Protein AF-A0A6S6S6C2-F1 (afdb_monomer_lite)

Sequence (88 aa):
MKEIKTFFIDSNKQVKKSLISGAKPTDKVDGEELAKKVEDTCNELISKGYNIIDVIPITSGSSGYSSAKRYGYGYSYTSGMMIVTSID

Structure (mmCIF, N/CA/C/O backbone):
data_AF-A0A6S6S6C2-F1
#
_entry.id   AF-A0A6S6S6C2-F1
#
loop_
_atom_site.group_PDB
_atom_site.id
_atom_site.type_symbol
_atom_site.label_atom_id
_atom_site.label_alt_id
_atom_site.label_comp_id
_atom_site.label_asym_id
_atom_site.label_entity_id
_atom_site.label_seq_id
_atom_site.pdbx_PDB_ins_code
_atom_site.Cartn_x
_atom_site.Cartn_y
_atom_site.Cartn_z
_atom_site.occupancy
_atom_site.B_iso_or_equiv
_atom_site.auth_seq_id
_atom_site.auth_comp_id
_atom_site.auth_asym_id
_atom_site.auth_atom_id
_atom_site.pdbx_PDB_model_num
ATOM 1 N N . MET A 1 1 ? -22.775 6.203 15.878 1.00 69.19 1 MET A N 1
ATOM 2 C CA . MET A 1 1 ? -23.229 5.726 14.548 1.00 69.19 1 MET A CA 1
ATOM 3 C C . MET A 1 1 ? -21.952 5.400 13.827 1.00 69.19 1 MET A C 1
ATOM 5 O O . MET A 1 1 ? -21.144 6.306 13.709 1.00 69.19 1 MET A O 1
ATOM 9 N N . LYS A 1 2 ? -21.754 4.145 13.426 1.00 88.69 2 LYS A N 1
ATOM 10 C CA . LYS A 1 2 ? -20.472 3.689 12.891 1.00 88.69 2 LYS A CA 1
ATOM 11 C C . LYS A 1 2 ? -20.104 4.482 11.632 1.00 88.69 2 LYS A C 1
ATOM 13 O O . LYS A 1 2 ? -20.812 4.402 10.629 1.00 88.69 2 LYS A O 1
ATOM 18 N N . GLU A 1 3 ? -19.048 5.282 11.715 1.00 95.94 3 GLU A N 1
ATOM 19 C CA . GLU A 1 3 ? -18.544 6.112 10.622 1.00 95.94 3 GLU A CA 1
ATOM 20 C C . GLU A 1 3 ? -17.593 5.274 9.760 1.00 95.94 3 GLU A C 1
ATOM 22 O O . GLU A 1 3 ? -16.706 4.603 10.287 1.00 95.94 3 GLU A O 1
ATOM 27 N N . ILE A 1 4 ? -17.771 5.305 8.436 1.00 97.62 4 ILE A N 1
ATOM 28 C CA . ILE A 1 4 ? -16.886 4.634 7.473 1.00 97.62 4 ILE A CA 1
ATOM 29 C C . ILE A 1 4 ? -15.943 5.669 6.864 1.00 97.62 4 ILE A C 1
ATOM 31 O O . ILE A 1 4 ? -16.399 6.708 6.386 1.00 97.62 4 ILE A O 1
ATOM 35 N N . LYS A 1 5 ? -14.640 5.373 6.839 1.00 97.31 5 LYS A N 1
ATOM 36 C CA . LYS A 1 5 ? -13.629 6.210 6.176 1.00 97.31 5 LYS A CA 1
ATOM 37 C C . LYS A 1 5 ? -12.805 5.393 5.200 1.00 97.31 5 LYS A C 1
ATOM 39 O O . LYS A 1 5 ? -12.601 4.196 5.378 1.00 97.31 5 LYS A O 1
ATOM 44 N N . THR A 1 6 ? -12.321 6.062 4.164 1.00 97.50 6 THR A N 1
ATOM 45 C CA . THR A 1 6 ? -11.443 5.472 3.156 1.00 97.50 6 THR A CA 1
ATOM 46 C C . THR A 1 6 ? -10.153 6.265 3.075 1.00 97.50 6 THR A C 1
ATOM 48 O O . THR A 1 6 ? -10.192 7.491 2.969 1.00 97.50 6 THR A O 1
ATOM 51 N N . PHE A 1 7 ? -9.024 5.570 3.073 1.00 97.56 7 PHE A N 1
ATOM 52 C CA . PHE A 1 7 ? -7.696 6.159 2.950 1.00 97.56 7 PHE A CA 1
ATOM 53 C C . PHE A 1 7 ? -7.040 5.620 1.687 1.00 97.56 7 PHE A C 1
ATOM 55 O O . PHE A 1 7 ? -7.028 4.412 1.472 1.00 97.56 7 PHE A O 1
ATOM 62 N N . PHE A 1 8 ? -6.514 6.503 0.844 1.00 97.88 8 PHE A N 1
ATOM 63 C CA . PHE A 1 8 ? -5.803 6.105 -0.365 1.00 97.88 8 PHE A CA 1
ATOM 64 C C . PHE A 1 8 ? -4.300 6.286 -0.175 1.00 97.88 8 PHE A C 1
ATOM 66 O O . PHE A 1 8 ? -3.856 7.321 0.317 1.00 97.88 8 PHE A O 1
ATOM 73 N N . ILE A 1 9 ? -3.535 5.270 -0.561 1.00 97.88 9 ILE A N 1
ATOM 74 C CA . ILE A 1 9 ? -2.078 5.245 -0.484 1.00 97.88 9 ILE A CA 1
ATOM 75 C C . ILE A 1 9 ? -1.531 5.128 -1.897 1.00 97.88 9 ILE A C 1
ATOM 77 O O . ILE A 1 9 ? -1.674 4.082 -2.531 1.00 97.88 9 ILE A O 1
ATOM 81 N N . ASP A 1 10 ? -0.869 6.182 -2.365 1.00 96.75 10 ASP A N 1
ATOM 82 C CA . ASP A 1 10 ? -0.221 6.202 -3.670 1.00 96.75 10 ASP A CA 1
ATOM 83 C C . ASP A 1 10 ? 0.980 5.251 -3.743 1.00 96.75 10 ASP A C 1
ATOM 85 O O . ASP A 1 10 ? 1.869 5.219 -2.878 1.00 96.75 10 ASP A O 1
ATOM 89 N N . SER A 1 11 ? 1.030 4.519 -4.851 1.00 95.69 11 SER A N 1
ATOM 90 C CA . SER A 1 11 ? 2.194 3.744 -5.260 1.00 95.69 11 SER A CA 1
ATOM 91 C C . SER A 1 11 ? 3.284 4.644 -5.837 1.00 95.69 11 SER A C 1
ATOM 93 O O . SER A 1 11 ? 3.011 5.602 -6.563 1.00 95.69 11 SER A O 1
ATOM 95 N N . ASN A 1 12 ? 4.538 4.289 -5.570 1.00 94.25 12 ASN A N 1
ATOM 96 C CA . ASN A 1 12 ? 5.690 4.897 -6.220 1.00 94.25 12 ASN A CA 1
ATOM 97 C C . ASN A 1 12 ? 6.267 3.966 -7.289 1.00 94.25 12 ASN A C 1
ATOM 99 O O . ASN A 1 12 ? 6.088 2.749 -7.259 1.00 94.25 12 ASN A O 1
ATOM 103 N N . LYS A 1 13 ? 6.980 4.546 -8.257 1.00 91.19 13 LYS A N 1
ATOM 104 C CA . LY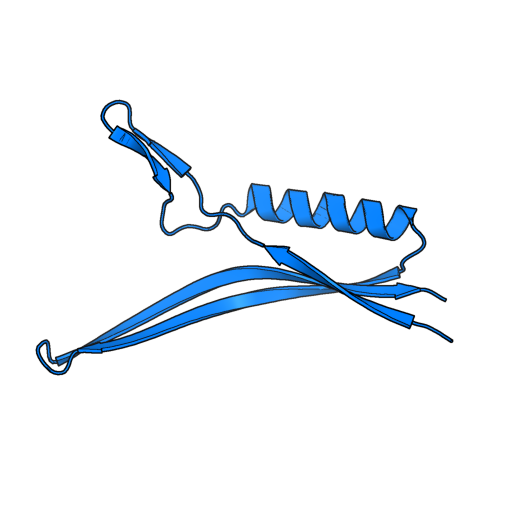S A 1 13 ? 7.733 3.781 -9.257 1.00 91.19 13 LYS A CA 1
ATOM 105 C C . LYS A 1 13 ? 9.121 3.456 -8.722 1.00 91.19 13 LYS A C 1
ATOM 107 O O . LYS A 1 13 ? 9.763 4.322 -8.130 1.00 91.19 13 LYS A O 1
ATOM 112 N N . GLN A 1 14 ? 9.624 2.260 -9.016 1.00 91.31 14 GLN A N 1
ATOM 113 C CA . GLN A 1 14 ? 11.004 1.899 -8.703 1.00 91.31 14 GLN A CA 1
ATOM 114 C C . GLN A 1 14 ? 11.954 2.846 -9.423 1.00 91.31 14 GLN A C 1
ATOM 116 O O . GLN A 1 14 ? 11.776 3.142 -10.609 1.00 91.31 14 GLN A O 1
ATOM 121 N N . VAL A 1 15 ? 12.999 3.270 -8.726 1.00 89.06 15 VAL A N 1
ATOM 122 C CA . VAL A 1 15 ? 14.030 4.143 -9.278 1.00 89.06 15 VAL A CA 1
ATOM 123 C C . VAL A 1 15 ? 15.276 3.319 -9.562 1.00 89.06 15 VAL A C 1
ATOM 125 O O . VAL A 1 15 ? 15.906 2.776 -8.658 1.00 89.06 15 VAL A O 1
ATOM 128 N N . LYS A 1 16 ? 15.674 3.245 -10.833 1.00 85.06 16 LYS A N 1
ATOM 129 C CA . LYS A 1 16 ? 16.914 2.583 -11.237 1.00 85.06 16 LYS A CA 1
ATOM 130 C C . LYS A 1 16 ? 18.038 3.607 -11.299 1.00 85.06 16 LYS A C 1
ATOM 132 O O . LYS A 1 16 ? 17.962 4.587 -12.042 1.00 85.06 16 LYS A O 1
ATOM 137 N N . LYS A 1 17 ? 19.106 3.369 -10.537 1.00 82.56 17 LYS A N 1
ATOM 138 C CA . LYS A 1 17 ? 20.314 4.196 -10.568 1.00 82.56 17 LYS A CA 1
ATOM 139 C C . LYS A 1 17 ? 21.283 3.658 -11.618 1.00 82.56 17 LYS A C 1
ATOM 141 O O . LYS A 1 17 ? 21.648 2.486 -11.596 1.00 82.56 17 LYS A O 1
ATOM 146 N N . SER A 1 18 ? 21.687 4.512 -12.549 1.00 77.19 18 SER A N 1
ATOM 147 C CA . SER A 1 18 ? 22.741 4.233 -13.523 1.00 77.19 18 SER A CA 1
ATOM 148 C C . SER A 1 18 ? 23.992 5.020 -13.147 1.00 77.19 18 SER A C 1
ATOM 150 O O . SER A 1 18 ? 23.898 6.202 -12.817 1.00 77.19 18 SER A O 1
ATOM 152 N N . LEU A 1 19 ? 25.162 4.380 -13.245 1.00 73.25 19 LEU A N 1
ATOM 153 C CA . LEU A 1 19 ? 26.468 4.999 -12.972 1.00 73.25 19 LEU A CA 1
ATOM 154 C C . LEU A 1 19 ? 26.754 6.223 -13.860 1.00 73.25 19 LEU A C 1
ATOM 156 O O . LEU A 1 19 ? 27.518 7.091 -13.462 1.00 73.25 19 LEU A O 1
ATOM 160 N N . ILE A 1 20 ? 26.130 6.300 -15.0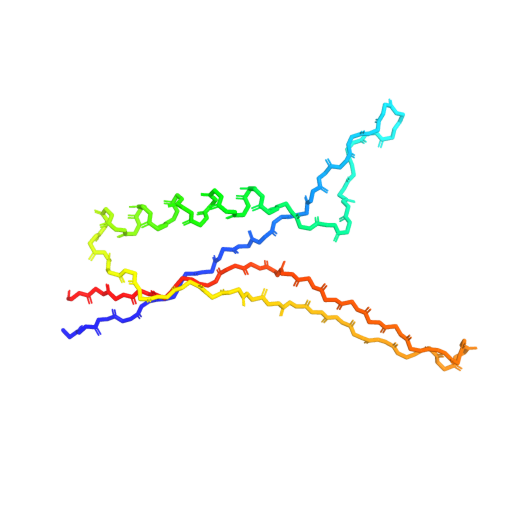40 1.00 76.75 20 ILE A N 1
ATOM 161 C CA . ILE A 1 20 ? 26.390 7.348 -16.040 1.00 76.75 20 ILE A CA 1
ATOM 162 C C . ILE A 1 20 ? 25.245 8.367 -16.105 1.00 76.75 20 ILE A C 1
ATOM 164 O O . ILE A 1 20 ? 25.468 9.534 -16.405 1.00 76.75 20 ILE A O 1
ATOM 168 N N . SER A 1 21 ? 24.005 7.944 -15.838 1.00 74.81 21 SER A N 1
ATOM 169 C CA . SER A 1 21 ? 22.808 8.752 -16.134 1.00 74.81 21 SER A CA 1
ATOM 170 C C . SER A 1 21 ? 21.936 9.095 -14.922 1.00 74.81 21 SER A C 1
ATOM 172 O O . SER A 1 21 ? 20.820 9.588 -15.095 1.00 74.81 21 SER A O 1
ATOM 174 N N . GLY A 1 22 ? 22.445 8.870 -13.707 1.00 80.81 22 GLY A N 1
ATOM 175 C CA . GLY A 1 22 ? 21.738 9.187 -12.468 1.00 80.81 22 GLY A CA 1
ATOM 176 C C . GLY A 1 22 ? 20.566 8.244 -12.180 1.00 80.81 22 GLY A C 1
ATOM 177 O O . GLY A 1 22 ? 20.457 7.153 -12.743 1.00 80.81 22 GLY A O 1
ATOM 178 N N . ALA A 1 23 ? 19.713 8.644 -11.240 1.00 82.88 23 ALA A N 1
ATOM 179 C CA . ALA A 1 23 ? 18.514 7.912 -10.848 1.00 82.88 23 ALA A CA 1
ATOM 180 C C . ALA A 1 23 ? 17.344 8.250 -11.786 1.00 82.88 23 ALA A C 1
ATOM 182 O O . ALA A 1 23 ? 17.006 9.421 -11.946 1.00 82.88 23 ALA A O 1
ATOM 183 N N . LYS A 1 24 ? 16.721 7.233 -12.394 1.00 83.38 24 LYS A N 1
ATOM 184 C CA . LYS A 1 24 ? 15.534 7.395 -13.248 1.00 83.38 24 LYS A CA 1
ATOM 185 C C . LYS A 1 24 ? 14.409 6.448 -12.819 1.00 83.38 24 LYS A C 1
ATOM 187 O O . LYS A 1 24 ? 14.693 5.280 -12.543 1.00 83.38 24 LYS A O 1
ATOM 192 N N . PRO A 1 25 ? 13.149 6.912 -12.777 1.00 81.00 25 PRO A N 1
ATOM 193 C CA . PRO A 1 25 ? 12.008 6.043 -12.521 1.00 81.00 25 PRO A CA 1
ATOM 194 C C . PRO A 1 25 ? 11.834 5.028 -13.657 1.00 81.00 25 PRO A C 1
ATOM 196 O O . PRO A 1 25 ? 12.060 5.334 -14.829 1.00 81.00 25 PRO A O 1
ATOM 199 N N . THR A 1 26 ? 11.444 3.814 -13.291 1.00 86.38 26 THR A N 1
ATOM 200 C CA . THR A 1 26 ? 11.112 2.722 -14.213 1.00 86.38 26 THR A CA 1
ATOM 201 C C . THR A 1 26 ? 9.607 2.676 -14.483 1.00 86.38 26 THR A C 1
ATOM 203 O O . THR A 1 26 ? 8.839 3.491 -13.977 1.00 86.38 26 THR A O 1
ATOM 206 N N . ASP A 1 27 ? 9.168 1.720 -15.293 1.00 83.75 27 ASP A N 1
ATOM 207 C CA . ASP A 1 27 ? 7.762 1.380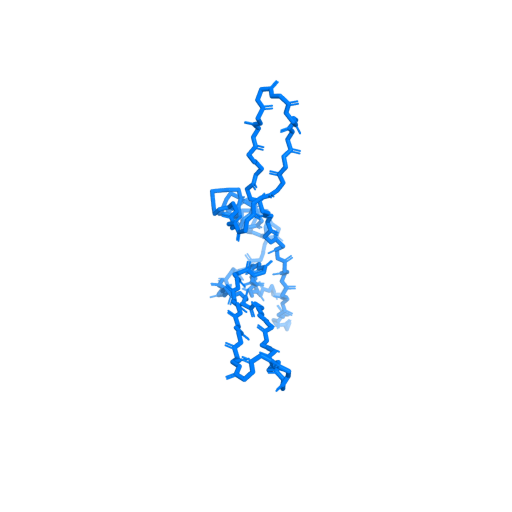 -15.510 1.00 83.75 27 ASP A CA 1
ATOM 208 C C . ASP A 1 27 ? 7.174 0.474 -14.412 1.00 83.75 27 ASP A C 1
ATOM 210 O O . ASP A 1 27 ? 5.973 0.208 -14.422 1.00 83.75 27 ASP A O 1
ATOM 214 N N . LYS A 1 28 ? 7.988 0.028 -13.446 1.00 87.19 28 LYS A N 1
ATOM 215 C CA . LYS A 1 28 ? 7.568 -0.872 -12.368 1.00 87.19 28 LYS A CA 1
ATOM 216 C C . LYS A 1 28 ? 7.193 -0.109 -11.107 1.00 87.19 28 LYS A C 1
ATOM 218 O O . LYS A 1 28 ? 7.893 0.817 -10.703 1.00 87.19 28 LYS A O 1
ATOM 223 N N . VAL A 1 29 ? 6.124 -0.556 -10.457 1.00 91.81 29 VAL A N 1
ATOM 224 C CA . VAL A 1 29 ? 5.761 -0.130 -9.101 1.00 91.81 29 VAL A CA 1
ATOM 225 C C . VAL A 1 29 ? 6.777 -0.681 -8.101 1.00 91.81 29 VAL A C 1
ATOM 227 O O . VAL A 1 29 ? 7.237 -1.821 -8.222 1.00 91.81 29 VAL A O 1
ATOM 230 N N . ASP A 1 30 ? 7.140 0.137 -7.122 1.00 94.38 30 ASP A N 1
ATOM 231 C CA . ASP A 1 30 ? 7.896 -0.293 -5.953 1.00 94.38 30 ASP A CA 1
ATOM 232 C C . ASP A 1 30 ? 6.943 -0.973 -4.960 1.00 94.38 30 ASP A C 1
ATOM 234 O O . ASP A 1 30 ? 6.265 -0.328 -4.161 1.00 94.38 30 ASP A O 1
ATOM 238 N N . GLY A 1 31 ? 6.807 -2.293 -5.103 1.00 93.06 31 GLY A N 1
ATOM 239 C CA . GLY A 1 31 ? 5.855 -3.079 -4.320 1.00 93.06 31 GLY A CA 1
ATOM 240 C C . GLY A 1 31 ? 6.240 -3.211 -2.848 1.00 93.06 31 GLY A C 1
ATOM 241 O O . GLY A 1 31 ? 5.350 -3.265 -2.006 1.00 93.06 31 GLY A O 1
ATOM 242 N N . GLU A 1 32 ? 7.537 -3.232 -2.534 1.00 95.38 32 GLU A N 1
ATOM 243 C CA . GLU A 1 32 ? 8.018 -3.312 -1.150 1.00 95.38 32 GLU A CA 1
ATOM 244 C C . GLU A 1 32 ? 7.754 -1.997 -0.415 1.00 95.38 32 GLU A C 1
ATOM 246 O O . GLU A 1 32 ? 7.241 -2.001 0.705 1.00 95.38 32 GLU A O 1
ATOM 251 N N . GLU A 1 33 ? 8.018 -0.865 -1.073 1.00 96.38 33 GLU A N 1
ATOM 252 C CA . GLU A 1 33 ? 7.708 0.451 -0.519 1.00 96.38 33 GLU A CA 1
ATOM 253 C C . GLU A 1 33 ? 6.202 0.647 -0.303 1.00 96.38 33 GLU A C 1
ATOM 255 O O . GLU A 1 33 ? 5.784 1.099 0.767 1.00 96.38 33 GLU A O 1
ATOM 260 N N . LEU A 1 34 ? 5.378 0.248 -1.279 1.00 96.56 34 LEU A N 1
ATOM 261 C CA . LEU A 1 34 ? 3.924 0.326 -1.160 1.00 96.56 34 LEU A CA 1
ATOM 262 C C . LEU A 1 34 ? 3.397 -0.577 -0.038 1.00 96.56 34 LEU A C 1
ATOM 264 O O . LEU A 1 34 ? 2.558 -0.137 0.747 1.00 96.56 34 LEU A O 1
ATOM 268 N N . ALA A 1 35 ? 3.897 -1.811 0.071 1.00 96.94 35 ALA A N 1
ATOM 269 C CA . ALA A 1 35 ? 3.514 -2.728 1.142 1.00 96.94 35 ALA A CA 1
ATOM 270 C C . ALA A 1 35 ? 3.848 -2.143 2.520 1.00 96.94 35 ALA A C 1
ATOM 272 O O . ALA A 1 35 ? 2.996 -2.150 3.408 1.00 96.94 35 ALA A O 1
ATOM 273 N N . LYS A 1 36 ? 5.039 -1.549 2.672 1.00 98.25 36 LYS A N 1
ATOM 274 C CA . LYS A 1 36 ? 5.434 -0.901 3.923 1.00 98.25 36 LYS A CA 1
ATOM 275 C C . LYS A 1 36 ? 4.518 0.276 4.275 1.00 98.25 36 LYS A C 1
ATOM 277 O O . LYS A 1 36 ? 4.083 0.386 5.416 1.00 98.25 36 LYS A O 1
ATOM 282 N N . LYS A 1 37 ? 4.182 1.143 3.313 1.00 98.19 37 LYS A N 1
ATOM 283 C CA . LYS A 1 37 ? 3.239 2.254 3.548 1.00 98.19 37 LYS A CA 1
ATOM 284 C C . LYS A 1 37 ? 1.865 1.766 3.999 1.00 98.19 37 LYS A C 1
ATOM 286 O O . LYS A 1 37 ? 1.259 2.384 4.873 1.00 98.19 37 LYS A O 1
ATOM 291 N N . VAL A 1 38 ? 1.363 0.691 3.387 1.00 98.31 38 VAL A N 1
ATOM 292 C CA . VAL A 1 38 ? 0.086 0.069 3.765 1.00 98.31 38 VAL A CA 1
ATOM 293 C C . VAL A 1 38 ? 0.151 -0.443 5.197 1.00 98.31 38 VAL A C 1
ATOM 295 O O . VAL A 1 38 ? -0.742 -0.136 5.979 1.00 98.31 38 VAL A O 1
ATOM 298 N N . GLU A 1 39 ? 1.213 -1.163 5.555 1.00 98.44 39 GLU A N 1
ATOM 299 C CA . GLU A 1 39 ? 1.429 -1.655 6.917 1.00 98.44 39 GLU A CA 1
ATOM 300 C C . GLU A 1 39 ? 1.484 -0.506 7.935 1.00 98.44 39 GLU A C 1
ATOM 302 O O . GLU A 1 39 ? 0.724 -0.508 8.905 1.00 98.44 39 GLU A O 1
ATOM 307 N N . ASP A 1 40 ? 2.320 0.507 7.685 1.00 98.50 40 ASP A N 1
ATOM 308 C CA . ASP A 1 40 ? 2.468 1.674 8.560 1.00 98.50 40 ASP A CA 1
ATOM 309 C C . ASP A 1 40 ? 1.119 2.393 8.751 1.00 98.50 40 ASP A C 1
ATOM 311 O O . ASP A 1 40 ? 0.737 2.720 9.876 1.00 98.50 40 ASP A O 1
ATOM 315 N N . THR A 1 41 ? 0.355 2.574 7.668 1.00 98.44 41 THR A N 1
ATOM 316 C CA . THR A 1 41 ? -0.955 3.244 7.704 1.00 98.44 41 THR A CA 1
ATOM 317 C C . THR A 1 41 ? -1.996 2.409 8.448 1.00 98.44 41 THR A C 1
ATOM 319 O O . THR A 1 41 ? -2.749 2.950 9.255 1.00 98.44 41 THR A O 1
ATOM 322 N N . CYS A 1 42 ? -2.044 1.091 8.230 1.00 98.44 42 CYS A N 1
ATOM 323 C CA . CYS A 1 42 ? -2.930 0.197 8.978 1.00 98.44 42 CYS A CA 1
ATOM 324 C C . CYS A 1 42 ? -2.626 0.248 10.480 1.00 98.44 42 CYS A C 1
ATOM 326 O O . CYS A 1 42 ? -3.548 0.398 11.281 1.00 98.44 42 CYS A O 1
ATOM 328 N N . ASN A 1 43 ? -1.348 0.184 10.861 1.00 98.50 43 ASN A N 1
ATOM 329 C CA . ASN A 1 43 ? -0.923 0.263 12.259 1.00 98.50 43 ASN A CA 1
ATOM 330 C C . ASN A 1 43 ? -1.298 1.612 12.892 1.00 98.50 43 ASN A C 1
ATOM 332 O O . ASN A 1 43 ? -1.838 1.651 14.000 1.00 98.50 43 ASN A O 1
ATOM 336 N N . GLU A 1 44 ? -1.077 2.718 12.177 1.00 98.50 44 GLU A N 1
ATOM 337 C CA . GLU A 1 44 ? -1.475 4.054 12.623 1.00 98.50 44 GLU A CA 1
ATOM 338 C C . GLU A 1 44 ? -2.995 4.156 12.822 1.00 98.50 44 GLU A C 1
ATOM 340 O O . GLU A 1 44 ? -3.456 4.629 13.862 1.00 98.50 44 GLU A O 1
ATOM 345 N N . LEU A 1 45 ? -3.790 3.679 11.862 1.00 98.06 45 LEU A N 1
ATOM 346 C CA . LEU A 1 45 ? -5.251 3.692 11.940 1.00 98.06 45 LEU A CA 1
ATOM 347 C C . LEU A 1 45 ? -5.767 2.840 13.108 1.00 98.06 45 LEU A C 1
ATOM 349 O O . LEU A 1 45 ? -6.616 3.308 13.867 1.00 98.06 45 LEU A O 1
ATOM 353 N N . ILE A 1 46 ? -5.208 1.646 13.316 1.00 98.00 46 ILE A N 1
ATOM 354 C CA . ILE A 1 46 ? -5.545 0.787 14.461 1.00 98.00 46 ILE A CA 1
ATOM 355 C C . ILE A 1 46 ? -5.222 1.499 15.780 1.00 98.00 46 ILE A C 1
ATOM 357 O O . ILE A 1 46 ? -6.066 1.544 16.673 1.00 98.00 46 ILE A O 1
ATOM 361 N N . SER A 1 47 ? -4.048 2.135 15.894 1.00 98.12 47 SER A N 1
ATOM 362 C CA . SER A 1 47 ? -3.673 2.900 17.097 1.00 98.12 47 SER A CA 1
ATOM 363 C C . SER A 1 47 ? -4.606 4.083 17.387 1.00 98.12 47 SER A C 1
ATOM 365 O O . SER A 1 47 ? -4.743 4.504 18.534 1.00 98.12 47 SER A O 1
ATOM 367 N N . LYS A 1 48 ? -5.283 4.596 16.353 1.00 96.94 48 LYS A N 1
ATOM 368 C CA . LYS A 1 48 ? -6.285 5.667 16.436 1.00 96.94 48 LYS A CA 1
ATOM 369 C C . LYS A 1 48 ? -7.702 5.150 16.719 1.00 96.94 48 LYS A C 1
ATOM 371 O O . LYS A 1 48 ? -8.629 5.953 16.763 1.00 96.94 48 LYS A O 1
ATOM 376 N N . GLY A 1 49 ? -7.876 3.841 16.907 1.00 97.19 49 GLY A N 1
ATOM 377 C CA . GLY A 1 49 ? -9.160 3.210 17.215 1.00 97.19 49 GLY A CA 1
ATOM 378 C C . GLY A 1 49 ? -10.011 2.859 15.992 1.00 97.19 49 GLY A C 1
ATOM 379 O O . GLY A 1 49 ? -11.181 2.516 16.148 1.00 97.19 49 GLY A O 1
ATOM 380 N N . TYR A 1 50 ? -9.455 2.928 14.779 1.00 98.19 50 TYR A N 1
ATOM 381 C CA . TYR A 1 50 ? -10.152 2.436 13.594 1.00 98.19 50 TYR A CA 1
ATOM 382 C C . TYR A 1 50 ? -10.101 0.907 13.520 1.00 98.19 50 TYR A C 1
ATOM 384 O O . TYR A 1 50 ? -9.072 0.284 13.772 1.00 98.19 50 TYR A O 1
ATOM 392 N N . ASN A 1 51 ? -11.193 0.310 13.055 1.00 97.88 51 ASN A N 1
ATOM 393 C CA . ASN A 1 51 ? -11.245 -1.073 12.602 1.00 97.88 51 ASN A CA 1
ATOM 394 C C . ASN A 1 51 ? -11.008 -1.113 11.090 1.00 97.88 51 ASN A C 1
ATOM 396 O O . ASN A 1 51 ? -11.768 -0.496 10.336 1.00 97.88 51 ASN A O 1
ATOM 400 N N . ILE A 1 52 ? -9.987 -1.846 10.644 1.00 98.06 52 ILE A N 1
ATOM 401 C CA . ILE A 1 52 ? -9.752 -2.089 9.216 1.00 98.06 52 ILE A CA 1
ATOM 402 C C . ILE A 1 52 ? -10.791 -3.094 8.713 1.00 98.06 52 ILE A C 1
ATOM 404 O O . ILE A 1 52 ? -10.961 -4.159 9.301 1.00 98.06 52 ILE A O 1
ATOM 408 N N . ILE A 1 53 ? -11.498 -2.737 7.644 1.00 98.00 53 ILE A N 1
ATOM 409 C CA . ILE A 1 53 ? -12.508 -3.585 7.002 1.00 98.00 53 ILE A CA 1
ATOM 410 C C . ILE A 1 53 ? -11.902 -4.293 5.794 1.00 98.00 53 ILE A C 1
ATOM 412 O O . ILE A 1 53 ? -12.078 -5.498 5.651 1.00 98.00 53 ILE A O 1
ATOM 416 N N . ASP A 1 54 ? -11.214 -3.544 4.929 1.00 98.00 54 ASP A N 1
ATOM 417 C CA . ASP A 1 54 ? -10.667 -4.068 3.677 1.00 98.00 54 ASP A CA 1
ATOM 418 C C . ASP A 1 54 ? -9.462 -3.246 3.191 1.00 98.00 54 ASP A C 1
ATOM 420 O O . ASP A 1 54 ? -9.307 -2.072 3.547 1.00 98.00 54 ASP A O 1
ATOM 424 N N . VAL A 1 55 ? -8.622 -3.862 2.357 1.00 97.75 55 VAL A N 1
ATOM 425 C CA . VAL A 1 55 ? -7.457 -3.254 1.703 1.00 97.75 55 VAL A CA 1
ATOM 426 C C . VAL A 1 55 ? -7.464 -3.645 0.223 1.00 97.75 55 VAL A C 1
ATOM 428 O O . VAL A 1 55 ? -7.135 -4.769 -0.148 1.00 97.75 55 VAL A O 1
ATOM 431 N N . ILE A 1 56 ? -7.823 -2.695 -0.638 1.00 97.75 56 ILE A N 1
ATOM 432 C CA . ILE A 1 56 ? -8.184 -2.942 -2.036 1.00 97.75 56 ILE A CA 1
ATOM 433 C C . ILE A 1 56 ? -7.135 -2.320 -2.969 1.00 97.75 56 ILE A C 1
ATOM 435 O O . ILE A 1 56 ? -6.865 -1.120 -2.863 1.00 97.75 56 ILE A O 1
ATOM 439 N N . PRO A 1 57 ? -6.548 -3.071 -3.919 1.00 95.94 57 PRO A N 1
ATOM 440 C CA . PRO A 1 57 ? -5.664 -2.492 -4.921 1.00 95.94 57 PRO A CA 1
ATOM 441 C C . PRO A 1 57 ? -6.445 -1.658 -5.936 1.00 95.94 57 PRO A C 1
ATOM 443 O O . PRO A 1 57 ? -7.447 -2.106 -6.491 1.00 95.94 57 PRO A O 1
ATOM 446 N N . ILE A 1 58 ? -5.945 -0.459 -6.235 1.00 96.00 58 ILE A N 1
ATOM 447 C CA . ILE A 1 58 ? -6.498 0.409 -7.276 1.00 96.00 58 ILE A CA 1
ATOM 448 C C . ILE A 1 58 ? -5.566 0.387 -8.480 1.00 96.00 58 ILE A C 1
ATOM 450 O O . ILE A 1 58 ? -4.403 0.788 -8.404 1.00 96.00 58 ILE A O 1
ATOM 454 N N . THR A 1 59 ? -6.082 -0.072 -9.615 1.00 92.75 59 THR A N 1
ATOM 455 C CA . THR A 1 59 ? -5.357 -0.110 -10.887 1.00 92.75 59 THR A CA 1
ATOM 456 C C . THR A 1 59 ? -5.743 1.076 -11.760 1.00 92.75 59 THR A C 1
ATOM 458 O O . THR A 1 59 ? -6.931 1.319 -11.959 1.00 92.75 59 THR A O 1
ATOM 461 N N . SER A 1 60 ? -4.758 1.748 -12.352 1.00 89.75 60 SER A N 1
ATOM 462 C CA . SER A 1 60 ? -4.988 2.691 -13.451 1.00 89.75 60 SER A CA 1
ATOM 463 C C . SER A 1 60 ? -4.319 2.190 -14.712 1.00 89.75 60 SER A C 1
ATOM 465 O O . SER A 1 60 ? -3.384 1.393 -14.683 1.00 89.75 60 SER A O 1
ATOM 467 N N . GLY A 1 61 ? -4.786 2.680 -15.845 1.00 86.94 61 GLY A N 1
ATOM 468 C CA . GLY A 1 61 ? -4.209 2.342 -17.125 1.00 86.94 61 GLY A CA 1
ATOM 469 C C . GLY A 1 61 ? -4.668 3.300 -18.198 1.00 86.94 61 GLY A C 1
ATOM 470 O O . GLY A 1 61 ? -5.570 4.111 -17.998 1.00 86.94 61 GLY A O 1
ATOM 471 N N . SER A 1 62 ? -4.033 3.199 -19.352 1.00 84.56 62 SER A N 1
ATOM 472 C CA . SER A 1 62 ? -4.451 3.919 -20.543 1.00 84.56 62 SER A CA 1
ATOM 473 C C . SER A 1 62 ? -4.318 2.999 -21.741 1.00 84.56 62 SER A C 1
ATOM 475 O O . SER A 1 62 ? -3.428 2.149 -21.798 1.00 84.56 62 SER A O 1
ATOM 477 N N . SER A 1 63 ? -5.219 3.172 -22.697 1.00 85.75 63 SER A N 1
ATOM 478 C CA . SER A 1 63 ? -5.141 2.529 -23.998 1.00 85.75 63 SER A CA 1
ATOM 479 C C . SER A 1 63 ? -5.172 3.593 -25.084 1.00 85.75 63 SER A C 1
ATOM 481 O O . SER A 1 63 ? -5.772 4.656 -24.923 1.00 85.75 63 SER A O 1
ATOM 483 N N . GLY A 1 64 ? -4.476 3.321 -26.180 1.00 81.62 64 GLY A N 1
ATOM 484 C CA . GLY A 1 64 ? -4.412 4.186 -27.342 1.00 81.62 64 GLY A CA 1
ATOM 485 C C . GLY A 1 64 ? -4.433 3.360 -28.617 1.00 81.62 64 GLY A C 1
ATOM 486 O O . GLY A 1 64 ? -3.826 2.292 -28.699 1.00 81.62 64 GLY A O 1
ATOM 487 N N . TYR A 1 65 ? -5.125 3.865 -29.632 1.00 75.12 65 TYR A N 1
ATOM 488 C CA . TYR A 1 65 ? -5.096 3.309 -30.978 1.00 75.12 65 TYR A CA 1
ATOM 489 C C . TYR A 1 65 ? -4.377 4.285 -31.905 1.00 75.12 65 TYR A C 1
ATOM 491 O O . TYR A 1 65 ? -4.761 5.449 -32.003 1.00 75.12 65 TYR A O 1
ATOM 499 N N . SER A 1 66 ? -3.324 3.827 -32.586 1.00 77.19 66 SER A N 1
ATOM 500 C CA . SER A 1 66 ? -2.635 4.645 -33.582 1.00 77.19 66 SER A CA 1
ATOM 501 C C . SER A 1 66 ? -3.135 4.298 -34.979 1.00 77.19 66 SER A C 1
ATOM 503 O O . SER A 1 66 ? -2.690 3.320 -35.580 1.00 77.19 66 SER A O 1
ATOM 505 N N . SER A 1 67 ? -4.010 5.138 -35.535 1.00 77.06 67 SER A N 1
ATOM 506 C CA . SER A 1 67 ? -4.532 4.977 -36.901 1.00 77.06 67 SER A CA 1
ATOM 507 C C . SER A 1 67 ? -3.419 4.994 -37.957 1.00 77.06 67 SER A C 1
ATOM 509 O O . SER A 1 67 ? -3.489 4.268 -38.945 1.00 77.06 67 SER A O 1
ATOM 511 N N . ALA A 1 68 ? -2.356 5.772 -37.720 1.00 77.94 68 ALA A N 1
ATOM 512 C CA . ALA A 1 68 ? -1.199 5.873 -38.611 1.00 77.94 68 ALA A CA 1
ATOM 513 C C . ALA A 1 68 ? -0.325 4.606 -38.617 1.00 77.94 68 ALA A C 1
ATOM 515 O O . ALA A 1 68 ? 0.258 4.270 -39.643 1.00 77.94 68 ALA A O 1
ATOM 516 N N . LYS A 1 69 ? -0.235 3.894 -37.485 1.00 76.69 69 LYS A N 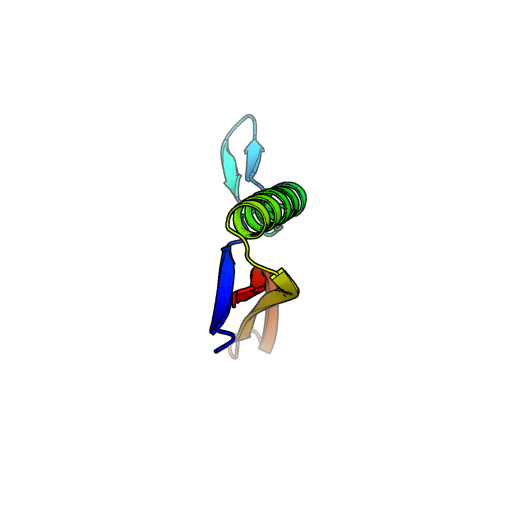1
ATOM 517 C CA . LYS A 1 69 ? 0.586 2.678 -37.350 1.00 76.69 69 LYS A CA 1
ATOM 518 C C . LYS A 1 69 ? -0.232 1.379 -37.353 1.00 76.69 69 LYS A C 1
ATOM 520 O O . LYS A 1 69 ? 0.354 0.306 -37.275 1.00 76.69 69 LYS A O 1
ATOM 525 N N . ARG A 1 70 ? -1.566 1.471 -37.451 1.00 80.12 70 ARG A N 1
ATOM 526 C CA . ARG A 1 70 ? -2.530 0.352 -37.472 1.00 80.12 70 ARG A CA 1
ATOM 527 C C . ARG A 1 70 ? -2.366 -0.656 -36.322 1.00 80.12 70 ARG A C 1
ATOM 529 O O . ARG A 1 70 ? -2.663 -1.833 -36.496 1.00 80.12 70 ARG A O 1
ATOM 536 N N . TYR A 1 71 ? -1.938 -0.207 -35.143 1.00 79.69 71 TYR A N 1
ATOM 537 C CA . TYR A 1 71 ? -1.907 -1.042 -33.940 1.00 79.69 71 TYR A CA 1
ATOM 538 C C . TYR A 1 71 ? -2.428 -0.281 -32.716 1.00 79.69 71 TYR A C 1
ATOM 540 O O . TYR A 1 71 ? -2.334 0.949 -32.635 1.00 79.69 71 TYR A O 1
ATOM 548 N N . GLY A 1 72 ? -2.996 -1.035 -31.773 1.00 80.44 72 GLY A N 1
ATOM 549 C CA . GLY A 1 72 ? -3.389 -0.552 -30.452 1.00 80.44 72 GLY A CA 1
ATOM 550 C C . GLY A 1 72 ? -2.335 -0.892 -29.403 1.00 80.44 72 GLY A C 1
ATOM 551 O O . GLY A 1 72 ? -1.678 -1.928 -29.488 1.00 80.44 72 GLY A O 1
ATOM 552 N N . TYR A 1 73 ? -2.180 -0.025 -28.412 1.00 81.88 73 TYR A N 1
ATOM 553 C CA . TYR A 1 73 ? -1.365 -0.275 -27.231 1.00 81.88 73 TYR A CA 1
ATOM 554 C C . TYR A 1 73 ? -2.163 0.040 -25.974 1.00 81.88 73 TYR A C 1
ATOM 556 O O . TYR A 1 73 ? -3.058 0.883 -25.976 1.00 81.88 73 TYR A O 1
ATOM 564 N N . GLY A 1 74 ? -1.820 -0.633 -24.886 1.00 82.38 74 GLY A N 1
ATOM 565 C CA . GLY A 1 74 ? -2.388 -0.363 -23.581 1.00 82.38 74 GLY A CA 1
ATOM 566 C C . GLY A 1 74 ? -1.396 -0.717 -22.494 1.00 82.38 74 GLY A C 1
ATOM 567 O O . GLY A 1 74 ? -0.527 -1.565 -22.688 1.00 82.38 74 GLY A O 1
ATOM 568 N N . TYR A 1 75 ? -1.518 -0.039 -21.365 1.00 84.75 75 TYR A N 1
ATOM 569 C CA . TYR A 1 75 ? -0.79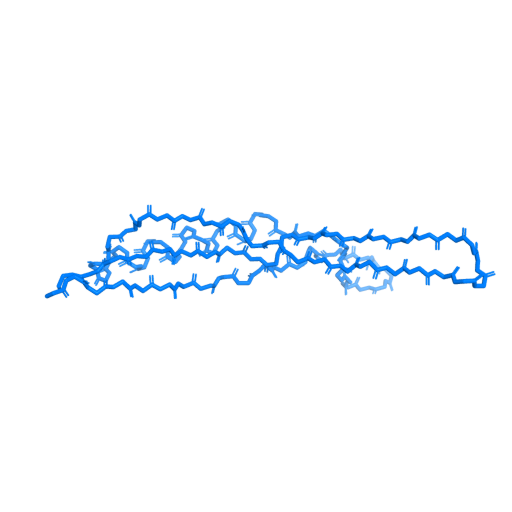0 -0.374 -20.155 1.00 84.75 75 TYR A CA 1
ATOM 570 C C . TYR A 1 75 ? -1.710 -0.208 -18.953 1.00 84.75 75 TYR A C 1
ATOM 572 O O . TYR A 1 75 ? -2.607 0.636 -18.955 1.00 84.75 75 TYR A O 1
ATOM 580 N N . SER A 1 76 ? -1.462 -1.001 -17.921 1.00 87.06 76 SER A N 1
ATOM 581 C CA . SER A 1 76 ? -2.087 -0.868 -16.612 1.00 87.06 76 SER A CA 1
ATOM 582 C C . SER A 1 76 ? -1.029 -1.033 -15.534 1.00 87.06 76 SER A C 1
ATOM 584 O O . SER A 1 76 ? -0.082 -1.799 -15.704 1.00 87.06 76 SER A O 1
ATOM 586 N N . TYR A 1 77 ? -1.199 -0.333 -14.424 1.00 88.81 77 TYR A N 1
ATOM 587 C CA . TYR A 1 77 ? -0.337 -0.415 -13.257 1.00 88.81 77 TYR A CA 1
ATOM 588 C C . TYR A 1 77 ? -1.164 -0.194 -11.988 1.00 88.81 77 TYR A C 1
ATOM 590 O O . TYR A 1 77 ? -2.172 0.518 -11.998 1.00 88.81 77 TYR A O 1
ATOM 598 N N . THR A 1 78 ? -0.739 -0.794 -10.880 1.00 92.69 78 THR A N 1
ATOM 599 C CA . THR A 1 78 ? -1.288 -0.473 -9.558 1.00 92.69 78 THR A CA 1
ATOM 600 C C . THR A 1 78 ? -0.937 0.972 -9.248 1.00 92.69 78 THR A C 1
ATOM 602 O O . THR A 1 78 ? 0.237 1.305 -9.184 1.00 92.69 78 THR A O 1
ATOM 605 N N . SER A 1 79 ? -1.938 1.836 -9.115 1.00 93.56 79 SER A N 1
ATOM 606 C CA . SER A 1 79 ? -1.745 3.246 -8.759 1.00 93.56 79 SER A CA 1
ATOM 607 C C . SER A 1 79 ? -1.624 3.454 -7.263 1.00 93.56 79 SER A C 1
ATOM 609 O O . SER A 1 79 ? -1.006 4.424 -6.838 1.00 93.56 79 SER A O 1
ATOM 611 N N . GLY A 1 80 ? -2.176 2.538 -6.476 1.00 96.62 80 GLY A N 1
ATOM 612 C CA . GLY A 1 80 ? -2.149 2.609 -5.030 1.00 96.62 80 GLY A CA 1
ATOM 613 C C . GLY A 1 80 ? -3.036 1.553 -4.390 1.00 96.62 80 GLY A C 1
ATOM 614 O O . GLY A 1 80 ? -3.553 0.664 -5.070 1.00 96.62 80 GLY A O 1
ATOM 615 N N . MET A 1 81 ? -3.225 1.686 -3.083 1.00 98.12 81 MET A N 1
ATOM 616 C CA . MET A 1 81 ? -4.107 0.847 -2.274 1.00 98.12 81 MET A CA 1
ATOM 617 C C . MET A 1 81 ? -5.138 1.726 -1.567 1.00 98.12 81 MET A C 1
ATOM 619 O O . MET A 1 81 ? -4.802 2.793 -1.059 1.00 98.12 81 MET A O 1
ATOM 623 N N . MET A 1 82 ? -6.389 1.284 -1.521 1.00 98.25 82 MET A N 1
ATOM 624 C CA . MET A 1 82 ? -7.447 1.898 -0.728 1.00 98.25 82 MET A CA 1
ATOM 625 C C . MET A 1 82 ? -7.674 1.071 0.535 1.00 98.25 82 MET A C 1
ATOM 627 O O . MET A 1 82 ? -7.938 -0.123 0.449 1.00 98.25 82 MET A O 1
ATOM 631 N N . ILE A 1 83 ? -7.604 1.705 1.698 1.00 98.44 83 ILE A N 1
ATOM 632 C CA . ILE A 1 83 ? -7.931 1.102 2.987 1.00 98.44 83 ILE A CA 1
ATOM 633 C C . ILE A 1 83 ? -9.322 1.581 3.386 1.00 98.44 83 ILE A C 1
ATOM 635 O O . ILE A 1 83 ? -9.554 2.785 3.511 1.00 98.44 83 ILE A O 1
ATOM 639 N N . VAL A 1 84 ? -10.236 0.642 3.600 1.00 98.25 84 VAL A N 1
ATOM 640 C CA . VAL A 1 84 ? -11.589 0.906 4.094 1.00 98.25 84 VAL A CA 1
ATOM 641 C C . VAL A 1 84 ? -11.608 0.642 5.592 1.00 98.25 84 VAL A C 1
ATOM 643 O O . VAL A 1 84 ? -11.211 -0.434 6.041 1.00 98.25 84 VAL A O 1
ATOM 646 N N . THR A 1 85 ? -12.073 1.609 6.376 1.00 98.31 85 THR A N 1
ATOM 647 C CA . THR A 1 85 ? -12.120 1.508 7.835 1.00 98.31 85 THR A CA 1
ATOM 648 C C . THR A 1 85 ? -13.471 1.894 8.405 1.00 98.31 85 THR A C 1
ATOM 650 O O . THR A 1 85 ? -14.308 2.508 7.744 1.00 98.31 85 THR A O 1
ATOM 653 N N . SER A 1 86 ? -13.664 1.550 9.675 1.00 97.69 86 SER A N 1
ATOM 654 C CA . SER A 1 86 ? -14.772 2.044 10.480 1.00 97.69 86 SER A CA 1
ATOM 655 C C . SER A 1 86 ? -14.335 2.482 11.867 1.00 97.69 86 SER A C 1
ATOM 657 O O . SER A 1 86 ? -13.370 1.943 12.406 1.00 97.69 86 SER A O 1
ATOM 659 N N . ILE A 1 87 ? -15.063 3.425 12.451 1.00 95.38 87 ILE A N 1
ATOM 660 C CA . ILE A 1 87 ? -14.892 3.884 13.831 1.00 95.38 87 ILE A CA 1
ATOM 661 C C . ILE A 1 87 ? -16.275 4.141 14.443 1.00 95.38 87 ILE A C 1
ATOM 663 O O . ILE A 1 87 ? -17.203 4.513 13.719 1.00 95.38 87 ILE A O 1
ATOM 667 N N . ASP A 1 88 ? -16.438 3.850 15.732 1.00 86.81 88 ASP A N 1
ATOM 668 C CA . ASP A 1 88 ? -17.735 3.919 16.424 1.00 86.81 88 ASP A CA 1
ATOM 669 C C . ASP A 1 88 ? -18.072 5.316 16.969 1.00 86.81 88 ASP A C 1
ATOM 671 O O . ASP A 1 88 ? -17.137 6.025 17.408 1.00 86.81 88 ASP A O 1
#

Radius of gyration: 18.15 Å; chains: 1; bounding box: 50×13×56 Å

pLDDT: mean 90.83, std 8.06, range [69.19, 98.5]

Organism: NCBI:txid352960

Secondary structure (DSSP, 8-state):
--EEEEEEEEPPEEEEEETTTEEEEEEEE-HHHHHHHHHHHHHHHHHTTPEEEEEEEEEEEEEEEETTTTEEEEEEEEEEEEEEEEE-

Foldseek 3Di:
DKDKDKDWFFWDFDWDQDPVPGTDGDPHTPPVVQVVVVVVVVVVCVVVQKDWDDKAFDKDKDKDADPPVRDIDMDMDGGTIMI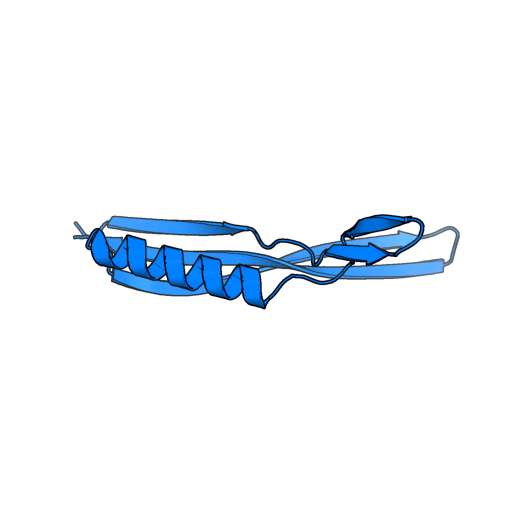MIIHD